Protein AF-A0A822YMX0-F1 (afdb_monomer_lite)

pLDDT: mean 74.07, std 17.9, range [34.47, 96.38]

Secondary structure (DSSP, 8-state):
----------SHHHHHHHHHHSHHHHHTT--HHHHHHHT-EEEEEEGGGGBPPHHHHHHHHHHTTT-HHHH----TTT--SS-S--TTSTTSB-HHHHHHHHHHHHH--STT-EEEPP-EETTHHHHT-EEPPTTTSPEEESSEEEEEEE-TTTTPPPP---

InterPro domains:
  IPR027417 P-loop containing nucleoside triphosphate hydrolase [G3DSA:3.40.50.300] (78-162)

Sequence (162 aa):
MSHATPTVVSSVQELYEFACSGPLVEKLGLTPKIIAVVKMKSATISIDDFYLTVEDQAELQEENSGNALLEGLVLSIFVNFCLHYLRGNAGSHDLHLSVETLMDLCRLTKEGMKMKLSRYNKSAFGGRGDRSDPSTWPEVEGPLAPILFEGWCLVLNPLKWK

Structure (mmCIF, N/CA/C/O backbone):
data_AF-A0A822YMX0-F1
#
_entry.id   AF-A0A822YMX0-F1
#
loop_
_atom_site.group_PDB
_atom_site.id
_atom_site.type_symbol
_atom_site.label_atom_id
_atom_site.label_alt_id
_atom_site.label_comp_id
_atom_site.label_asym_id
_atom_site.label_entity_id
_atom_site.label_seq_id
_atom_site.pdbx_PDB_ins_code
_atom_site.Cartn_x
_atom_site.Cartn_y
_atom_site.Cartn_z
_atom_site.occupancy
_atom_site.B_iso_or_equiv
_atom_site.auth_seq_id
_atom_site.auth_comp_id
_atom_site.auth_asym_id
_atom_site.auth_atom_id
_atom_site.pdbx_PDB_model_num
ATOM 1 N N . MET A 1 1 ? -15.501 -33.956 8.441 1.00 34.47 1 MET A N 1
ATOM 2 C CA . MET A 1 1 ? -14.710 -32.728 8.218 1.00 34.47 1 MET A CA 1
ATOM 3 C C . MET A 1 1 ? -15.257 -32.080 6.958 1.00 34.47 1 MET A C 1
ATOM 5 O O . MET A 1 1 ? -15.117 -32.666 5.894 1.00 34.47 1 MET A O 1
ATOM 9 N N . SER A 1 2 ? -16.013 -30.985 7.078 1.00 40.75 2 SER A N 1
ATOM 10 C CA . SER A 1 2 ? -16.589 -30.293 5.921 1.00 40.75 2 SER A CA 1
ATOM 11 C C . SER A 1 2 ? -15.497 -29.469 5.244 1.00 40.75 2 SER A C 1
ATOM 13 O O . SER A 1 2 ? -14.936 -28.548 5.835 1.00 40.75 2 SER A O 1
ATOM 15 N N . HIS A 1 3 ? -15.163 -29.821 4.007 1.00 42.69 3 HIS A N 1
ATOM 16 C CA . HIS A 1 3 ? -14.326 -28.972 3.173 1.00 42.69 3 HIS A CA 1
ATOM 17 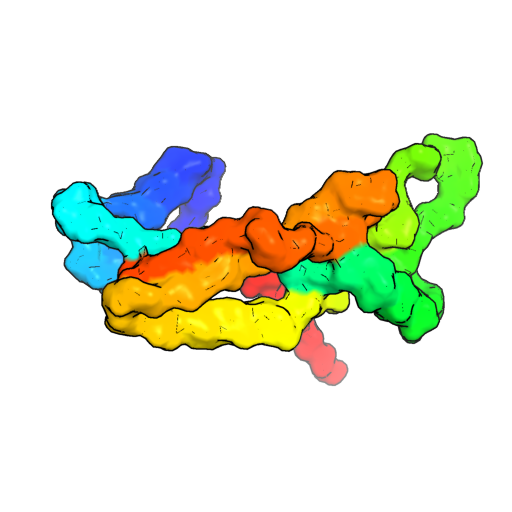C C . HIS A 1 3 ? -15.137 -27.726 2.812 1.00 42.69 3 HIS A C 1
ATOM 19 O O . HIS A 1 3 ? -16.118 -27.812 2.078 1.00 42.69 3 HIS A O 1
ATOM 25 N N . ALA A 1 4 ? -14.762 -26.579 3.381 1.00 41.81 4 ALA A N 1
ATOM 26 C CA . ALA A 1 4 ? -15.329 -25.298 2.992 1.00 41.81 4 ALA A CA 1
ATOM 27 C C . ALA A 1 4 ? -14.917 -25.014 1.543 1.00 41.81 4 ALA A C 1
ATOM 29 O O . ALA A 1 4 ? -13.731 -24.880 1.242 1.00 41.81 4 ALA A O 1
ATOM 30 N N . THR A 1 5 ? -15.893 -24.965 0.644 1.00 46.62 5 THR A N 1
ATOM 31 C CA . THR A 1 5 ? -15.693 -24.524 -0.736 1.00 46.62 5 THR A CA 1
ATOM 32 C C . THR A 1 5 ? -15.252 -23.058 -0.738 1.00 46.62 5 THR A C 1
ATOM 34 O O . THR A 1 5 ? -15.896 -22.252 -0.060 1.00 46.62 5 THR A O 1
ATOM 37 N N . PRO A 1 6 ? -14.179 -22.689 -1.461 1.00 52.78 6 PRO A N 1
ATOM 38 C CA . PRO A 1 6 ? -13.738 -21.302 -1.533 1.00 52.78 6 PRO A CA 1
ATOM 39 C C . PRO A 1 6 ? -14.827 -20.446 -2.188 1.00 52.78 6 PRO A C 1
ATOM 41 O O . PRO A 1 6 ? -15.255 -20.718 -3.309 1.00 52.78 6 PRO A O 1
ATOM 44 N N . THR A 1 7 ? -15.307 -19.436 -1.463 1.00 54.03 7 THR A N 1
ATOM 45 C CA . THR A 1 7 ? -16.292 -18.478 -1.971 1.00 54.03 7 THR A CA 1
ATOM 46 C C . THR A 1 7 ? -15.599 -17.557 -2.967 1.00 54.03 7 THR A C 1
ATOM 48 O O . THR A 1 7 ? -14.679 -16.827 -2.603 1.00 54.03 7 THR A O 1
ATOM 51 N N . VAL A 1 8 ? -16.014 -17.617 -4.229 1.00 55.25 8 VAL A N 1
ATOM 52 C CA . VAL A 1 8 ? -15.506 -16.737 -5.284 1.00 55.25 8 VAL A CA 1
ATOM 53 C C . VAL A 1 8 ? -16.289 -15.431 -5.232 1.00 55.25 8 VAL A C 1
ATOM 55 O O . VAL A 1 8 ? -17.515 -15.451 -5.260 1.00 55.25 8 VAL A O 1
ATOM 58 N N . VAL A 1 9 ? -15.571 -14.314 -5.146 1.00 59.12 9 VAL A N 1
ATOM 59 C CA . VAL A 1 9 ? -16.129 -12.962 -5.211 1.00 59.12 9 VAL A CA 1
ATOM 60 C C . VAL A 1 9 ? -15.933 -12.450 -6.636 1.00 59.12 9 VAL A C 1
ATOM 62 O O . VAL A 1 9 ? -14.802 -12.304 -7.092 1.00 59.12 9 VAL A O 1
ATOM 65 N N . SER A 1 10 ? -17.026 -12.221 -7.353 1.00 67.75 10 SER A N 1
ATOM 66 C CA . SER A 1 10 ? -17.053 -11.882 -8.780 1.00 67.75 10 SER A CA 1
ATOM 67 C C . SER A 1 10 ? -17.378 -10.412 -9.065 1.00 67.75 10 SER A C 1
ATOM 69 O O . SER A 1 10 ? -17.220 -9.956 -10.197 1.00 67.75 10 SER A O 1
ATOM 71 N N . SER A 1 11 ? -17.788 -9.641 -8.052 1.00 68.06 11 SER A N 1
ATOM 72 C CA . SER A 1 11 ? -18.087 -8.213 -8.197 1.00 68.06 11 SER A CA 1
ATOM 73 C C . SER A 1 11 ? -17.672 -7.378 -6.982 1.00 68.06 11 SER A C 1
ATOM 75 O O . SER A 1 11 ? -17.477 -7.892 -5.883 1.00 68.06 11 SER A O 1
ATOM 77 N N . VAL A 1 12 ? -17.578 -6.056 -7.168 1.00 54.84 12 VAL A N 1
ATOM 78 C CA . VAL A 1 12 ? -17.313 -5.094 -6.079 1.00 54.84 12 VAL A CA 1
ATOM 79 C C . VAL A 1 12 ? -18.414 -5.145 -5.012 1.00 54.84 12 VAL A C 1
ATOM 81 O O . VAL A 1 12 ? -18.122 -5.034 -3.824 1.00 54.84 12 VAL A O 1
ATOM 84 N N . GLN A 1 13 ? -19.664 -5.365 -5.427 1.00 53.28 13 GLN A N 1
ATOM 85 C CA . GLN A 1 13 ? -20.796 -5.535 -4.517 1.00 53.28 13 GLN A CA 1
ATOM 86 C C . GLN A 1 13 ? -20.659 -6.827 -3.699 1.00 53.28 13 GLN A C 1
ATOM 88 O O . GLN A 1 13 ? -20.848 -6.800 -2.490 1.00 53.28 13 GLN A O 1
ATOM 93 N N . GLU A 1 14 ? -20.241 -7.931 -4.321 1.00 60.12 14 GLU A N 1
ATOM 94 C CA . GLU A 1 14 ? -19.970 -9.187 -3.610 1.00 60.12 14 GLU A CA 1
ATOM 95 C C . GLU A 1 14 ? -18.750 -9.079 -2.686 1.00 60.12 14 GLU A C 1
ATOM 97 O O . GLU A 1 14 ? -18.714 -9.725 -1.644 1.00 60.12 14 GLU A O 1
ATOM 102 N N . LEU A 1 15 ? -17.756 -8.252 -3.030 1.00 59.00 15 LEU A N 1
ATOM 103 C CA . LEU A 1 15 ? -16.598 -7.999 -2.171 1.00 59.00 15 LEU A CA 1
ATOM 104 C C . LEU A 1 15 ? -17.007 -7.210 -0.931 1.00 59.00 15 LEU A C 1
ATOM 106 O O . LEU A 1 15 ? -16.607 -7.559 0.180 1.00 59.00 15 LEU A O 1
ATOM 110 N N . TYR A 1 16 ? -17.837 -6.181 -1.122 1.00 58.66 16 TYR A N 1
ATOM 111 C CA . TYR A 1 16 ? -18.458 -5.447 -0.027 1.00 58.66 16 TYR A CA 1
ATOM 112 C C . TYR A 1 16 ? -19.301 -6.385 0.840 1.00 58.66 16 TYR A C 1
ATOM 114 O O . TYR A 1 16 ? -19.131 -6.419 2.056 1.00 58.66 16 TYR A O 1
ATOM 122 N N . GLU A 1 17 ? -20.152 -7.208 0.229 1.00 60.69 17 GLU A N 1
ATOM 123 C CA . GLU A 1 17 ? -20.990 -8.148 0.964 1.00 60.69 17 GLU A CA 1
ATOM 124 C C . GLU A 1 17 ? -20.163 -9.188 1.714 1.00 60.69 17 GLU A C 1
ATOM 126 O O . GLU A 1 17 ? -20.463 -9.454 2.872 1.00 60.69 17 GLU A O 1
ATOM 131 N N . PHE A 1 18 ? -19.090 -9.717 1.125 1.00 64.44 18 PHE A N 1
ATOM 132 C CA . PHE A 1 18 ? -18.181 -10.660 1.772 1.00 64.44 18 PHE A CA 1
ATOM 133 C C . PHE A 1 18 ? -17.448 -10.036 2.968 1.00 64.44 18 PHE A C 1
ATOM 135 O O . PHE A 1 18 ? -17.408 -10.634 4.047 1.00 64.44 18 PHE A O 1
ATOM 142 N N . ALA A 1 19 ? -16.895 -8.832 2.793 1.00 58.66 19 ALA A N 1
ATOM 143 C CA . ALA A 1 19 ? -16.099 -8.144 3.806 1.00 58.66 19 ALA A CA 1
ATOM 144 C C . ALA A 1 19 ? -16.945 -7.527 4.932 1.00 58.66 19 ALA A C 1
ATOM 146 O O . ALA A 1 19 ? -16.488 -7.466 6.072 1.00 58.66 19 ALA A O 1
ATOM 147 N N . CYS A 1 20 ? -18.163 -7.068 4.631 1.00 55.44 20 CYS A N 1
ATOM 148 C CA . CYS A 1 20 ? -19.006 -6.319 5.568 1.00 55.44 20 CYS A CA 1
ATOM 149 C C . CYS A 1 20 ? -20.214 -7.105 6.096 1.00 55.44 20 CYS A C 1
ATOM 151 O O . CYS A 1 20 ? -20.783 -6.723 7.121 1.00 55.44 20 CYS A O 1
ATOM 153 N N . SER A 1 21 ? -20.602 -8.204 5.448 1.00 55.66 21 SER A N 1
ATOM 154 C CA . SER A 1 21 ? -21.824 -8.951 5.792 1.00 55.66 21 SER A CA 1
ATOM 155 C C . SER A 1 21 ? -21.775 -10.458 5.499 1.00 55.66 21 SER A C 1
ATOM 157 O O . SER A 1 21 ? -22.796 -11.128 5.622 1.00 55.66 21 SER A O 1
ATOM 159 N N . GLY A 1 22 ? -20.618 -10.998 5.113 1.00 63.53 22 GLY A N 1
ATOM 160 C CA . GLY A 1 22 ? -20.485 -12.355 4.592 1.00 63.53 22 GLY A CA 1
ATOM 161 C C . GLY A 1 22 ? -19.855 -13.343 5.579 1.00 63.53 22 GLY A C 1
ATOM 162 O O . GLY A 1 22 ? -19.675 -13.029 6.758 1.00 63.53 22 GLY A O 1
ATOM 163 N N . PRO A 1 23 ? -19.446 -14.536 5.102 1.00 60.88 23 PRO A N 1
ATOM 164 C CA . PRO A 1 23 ? -18.919 -15.620 5.941 1.00 60.88 23 PRO A CA 1
ATOM 165 C C . PRO A 1 23 ? -17.713 -15.228 6.807 1.00 60.88 23 PRO A C 1
ATOM 167 O O . PRO A 1 23 ? -17.457 -15.846 7.841 1.00 60.88 23 PRO A O 1
ATOM 170 N N . LEU A 1 24 ? -16.948 -14.215 6.384 1.00 57.38 24 LEU A N 1
ATOM 171 C CA . LEU A 1 24 ? -15.824 -13.667 7.141 1.00 57.38 24 LEU A CA 1
ATOM 172 C C . LEU A 1 24 ? -16.298 -12.950 8.414 1.00 57.38 24 LEU A C 1
ATOM 174 O O . LEU A 1 24 ? -15.750 -13.178 9.488 1.00 57.38 24 LEU A O 1
ATOM 178 N N . VAL A 1 25 ? -17.346 -12.135 8.300 1.00 58.81 25 VAL A N 1
ATOM 179 C CA . VAL A 1 25 ? -17.953 -11.384 9.407 1.00 58.81 25 VAL A CA 1
ATOM 180 C C . VAL A 1 25 ? -18.591 -12.343 10.417 1.00 58.81 25 VAL A C 1
ATOM 182 O O . VAL A 1 25 ? -18.340 -12.209 11.614 1.00 58.81 25 VAL A O 1
ATOM 185 N N . GLU A 1 26 ? -19.278 -13.392 9.947 1.00 61.91 26 GLU A N 1
ATOM 186 C CA . GLU A 1 26 ? -19.797 -14.469 10.808 1.00 61.91 26 GLU A CA 1
ATOM 187 C C . GLU A 1 26 ? -18.690 -15.253 11.528 1.00 61.91 26 GLU A C 1
ATOM 189 O O . GLU A 1 26 ? -18.791 -15.483 12.733 1.00 61.91 26 GLU A O 1
ATOM 194 N N . LYS A 1 27 ? -17.605 -15.635 10.833 1.00 58.03 27 LYS A N 1
ATOM 195 C CA . LYS A 1 27 ? -16.467 -16.342 11.456 1.00 58.03 27 LYS A CA 1
ATOM 196 C C . LYS A 1 27 ? -15.746 -15.509 12.511 1.00 58.03 27 LYS A C 1
ATOM 198 O O . LYS A 1 27 ? -15.198 -16.077 13.452 1.00 58.03 27 LYS A O 1
ATOM 203 N N . LEU A 1 28 ? -15.739 -14.188 12.354 1.00 58.66 28 LEU A N 1
ATOM 204 C CA . LEU A 1 28 ? -15.181 -13.248 13.325 1.00 58.66 28 LEU A CA 1
ATOM 205 C C . LEU A 1 28 ? -16.171 -12.905 14.455 1.00 58.66 28 LEU A C 1
ATOM 207 O O . LEU A 1 28 ? -15.815 -12.159 15.364 1.00 58.66 28 LEU A O 1
ATOM 211 N N . GLY A 1 29 ? -17.401 -13.438 14.424 1.00 60.84 29 GLY A N 1
ATOM 212 C CA . GLY A 1 29 ? -18.448 -13.149 15.411 1.00 60.84 29 GLY A CA 1
ATOM 213 C C . GLY A 1 29 ? -18.980 -11.713 15.344 1.00 60.84 29 GLY A C 1
ATOM 214 O O . GLY A 1 29 ? -19.580 -11.222 16.301 1.00 60.84 29 GLY A O 1
ATOM 215 N N . LEU A 1 30 ? -18.744 -11.019 14.232 1.00 60.09 30 LEU A N 1
ATOM 216 C CA . LEU A 1 30 ? -19.158 -9.641 14.014 1.00 60.09 30 LEU A CA 1
ATOM 217 C C . LEU A 1 30 ? -20.527 -9.634 13.319 1.00 60.09 30 LEU A C 1
ATOM 219 O O . LEU A 1 30 ? -20.852 -10.528 12.547 1.00 60.09 30 LEU A O 1
ATOM 223 N N . THR A 1 31 ? -21.359 -8.629 13.589 1.00 62.78 31 THR A N 1
ATOM 224 C CA . THR A 1 31 ? -22.599 -8.402 12.823 1.00 62.78 31 THR A CA 1
ATOM 225 C C . THR A 1 31 ? -22.519 -7.045 12.128 1.00 62.78 31 THR A C 1
ATOM 227 O O . THR A 1 31 ? -21.883 -6.137 12.672 1.00 62.78 31 THR A O 1
ATOM 230 N N . PRO A 1 32 ? -23.199 -6.832 10.986 1.00 58.94 32 PRO A N 1
ATOM 231 C CA . PRO A 1 32 ? -23.233 -5.524 10.321 1.00 58.94 32 PRO A CA 1
ATOM 232 C C . PRO A 1 32 ? -23.698 -4.392 11.250 1.00 58.94 32 PRO A C 1
ATOM 234 O O . PRO A 1 32 ? -23.193 -3.274 11.188 1.00 58.94 32 PRO A O 1
ATOM 237 N N . LYS A 1 33 ? -24.611 -4.701 12.184 1.00 57.34 33 LYS A N 1
ATOM 238 C CA . LYS A 1 33 ? -25.047 -3.782 13.246 1.00 57.34 33 LYS A CA 1
ATOM 239 C C . LYS A 1 33 ? -23.908 -3.412 14.197 1.00 57.34 33 LYS A C 1
ATOM 241 O O . LYS A 1 33 ? -23.772 -2.243 14.529 1.00 57.34 33 LYS A O 1
ATOM 246 N N . ILE A 1 34 ? -23.088 -4.375 14.618 1.00 59.03 34 ILE A N 1
ATOM 247 C CA . ILE A 1 34 ? -21.914 -4.122 15.466 1.00 59.03 34 ILE A CA 1
ATOM 248 C C . ILE A 1 34 ? -20.878 -3.296 14.698 1.00 59.03 34 ILE A C 1
ATOM 250 O O . ILE A 1 34 ? -20.386 -2.316 15.236 1.00 59.03 34 ILE A O 1
ATOM 254 N N . ILE A 1 35 ? -20.607 -3.606 13.430 1.00 58.69 35 ILE A N 1
ATOM 255 C CA . ILE A 1 35 ? -19.659 -2.837 12.606 1.00 58.69 35 ILE A CA 1
ATOM 256 C C . ILE A 1 35 ? -20.121 -1.375 12.459 1.00 58.69 35 ILE A C 1
ATOM 258 O O . ILE A 1 35 ? -19.331 -0.451 12.660 1.00 58.69 35 ILE A O 1
ATOM 262 N N . ALA A 1 36 ? -21.414 -1.158 12.187 1.00 56.53 36 ALA A N 1
ATOM 263 C CA . ALA A 1 36 ? -22.000 0.174 12.038 1.00 56.53 36 ALA A CA 1
ATOM 264 C C . ALA A 1 36 ? -22.072 0.967 13.358 1.00 56.53 36 ALA A C 1
ATOM 266 O O . ALA A 1 36 ? -21.923 2.187 13.349 1.00 56.53 36 ALA A O 1
ATOM 267 N N . VAL A 1 37 ? -22.288 0.291 14.493 1.00 54.31 37 VAL A N 1
ATOM 268 C CA . VAL A 1 37 ? -22.407 0.925 15.819 1.00 54.31 37 VAL A CA 1
ATOM 269 C C . VAL A 1 37 ? -21.041 1.163 16.472 1.00 54.31 37 VAL A C 1
ATOM 271 O O . VAL A 1 37 ? -20.863 2.172 17.148 1.00 54.31 37 VAL A O 1
ATOM 274 N N . VAL A 1 38 ? -20.063 0.275 16.260 1.00 58.38 38 VAL A N 1
ATOM 275 C CA . VAL A 1 38 ? -18.745 0.315 16.925 1.00 58.38 38 VAL A CA 1
ATOM 276 C C . VAL A 1 38 ? -17.748 1.228 16.202 1.00 58.38 38 VAL A C 1
ATOM 278 O O . VAL A 1 38 ? -16.706 1.538 16.766 1.00 58.38 38 VAL A O 1
ATOM 281 N N . LYS A 1 39 ? -18.065 1.735 14.998 1.00 62.56 39 LYS A N 1
ATOM 282 C CA . LYS A 1 39 ? -17.192 2.657 14.242 1.00 62.56 39 LYS A CA 1
ATOM 283 C C . LYS A 1 39 ? -15.748 2.125 14.197 1.00 62.56 39 LYS A C 1
ATOM 285 O O . LYS A 1 39 ? -14.799 2.762 14.648 1.00 62.56 39 LYS A O 1
ATOM 290 N N . MET A 1 40 ? -15.609 0.895 13.710 1.00 67.25 40 MET A N 1
ATOM 291 C CA . MET A 1 40 ? -14.332 0.187 13.713 1.00 67.25 40 MET A CA 1
ATOM 292 C C . MET A 1 40 ? -13.299 0.898 12.831 1.00 67.25 40 MET A C 1
ATOM 294 O O . MET A 1 40 ? -13.584 1.229 11.681 1.00 67.25 40 MET A O 1
ATOM 298 N N . LYS A 1 41 ? -12.088 1.100 13.361 1.00 82.56 41 LYS A N 1
ATOM 299 C CA . LYS A 1 41 ? -10.943 1.574 12.578 1.00 82.56 41 LYS A CA 1
ATOM 300 C C . LYS A 1 41 ? -10.397 0.405 11.750 1.00 82.56 41 LYS A C 1
ATOM 302 O O . LYS A 1 41 ? -10.283 -0.718 12.247 1.00 82.56 41 LYS A O 1
ATOM 307 N N . SER A 1 42 ? -10.074 0.667 10.490 1.00 84.12 42 SER A N 1
ATOM 308 C CA . SER A 1 42 ? -9.553 -0.323 9.545 1.00 84.12 42 SER A CA 1
ATOM 309 C C . SER A 1 42 ? -8.339 0.221 8.807 1.00 84.12 42 SER A C 1
ATOM 311 O O . SER A 1 42 ? -8.240 1.428 8.588 1.00 84.12 42 SER A O 1
ATOM 313 N N . ALA A 1 43 ? -7.456 -0.671 8.369 1.00 87.00 43 ALA A N 1
ATOM 314 C CA . ALA A 1 43 ? -6.350 -0.337 7.477 1.00 87.00 43 ALA A CA 1
ATOM 315 C C . ALA A 1 43 ? -6.478 -1.116 6.166 1.00 87.00 43 ALA A C 1
ATOM 317 O O . ALA A 1 43 ? -6.811 -2.300 6.183 1.00 87.00 43 ALA A O 1
ATOM 318 N N . THR A 1 44 ? -6.174 -0.453 5.050 1.00 88.50 44 THR A N 1
ATOM 319 C CA . THR A 1 44 ? -6.075 -1.085 3.729 1.00 88.50 44 THR A CA 1
ATOM 320 C C . THR A 1 44 ? -4.671 -0.886 3.182 1.00 88.50 44 THR A C 1
ATOM 322 O O . THR A 1 44 ? -4.168 0.246 3.116 1.00 88.50 44 THR A O 1
ATOM 325 N N . ILE A 1 45 ? -4.057 -1.993 2.782 1.00 89.12 45 ILE A N 1
ATOM 326 C CA . ILE A 1 45 ? -2.720 -2.059 2.206 1.00 89.12 45 ILE A CA 1
ATOM 327 C C . ILE A 1 45 ? -2.783 -2.861 0.910 1.00 89.12 45 ILE A C 1
ATOM 329 O O . ILE A 1 45 ? -3.371 -3.942 0.876 1.00 89.12 45 ILE A O 1
ATOM 333 N N . SER A 1 46 ? -2.148 -2.331 -0.131 1.00 91.06 46 SER A N 1
ATOM 334 C CA . SER A 1 46 ? -1.906 -3.040 -1.382 1.00 91.06 46 SER A CA 1
ATOM 335 C C . SER A 1 46 ? -0.491 -3.604 -1.397 1.00 91.06 46 SER A C 1
ATOM 337 O O . SER A 1 46 ? 0.432 -2.955 -0.908 1.00 91.06 46 SER A O 1
ATOM 339 N N . ILE A 1 47 ? -0.274 -4.766 -2.012 1.00 86.12 47 ILE A N 1
ATOM 340 C CA . ILE A 1 47 ? 1.088 -5.234 -2.301 1.00 86.12 47 ILE A CA 1
ATOM 341 C C . ILE A 1 47 ? 1.852 -4.234 -3.179 1.00 86.12 47 ILE A C 1
ATOM 343 O O . ILE A 1 47 ? 3.050 -4.049 -2.990 1.00 86.12 47 ILE A O 1
ATOM 347 N N . ASP A 1 48 ? 1.144 -3.520 -4.060 1.00 92.25 48 ASP A N 1
ATOM 348 C CA . ASP A 1 48 ? 1.722 -2.498 -4.931 1.00 92.25 48 ASP A CA 1
ATOM 349 C C . ASP A 1 48 ? 2.291 -1.303 -4.144 1.00 92.25 48 ASP A C 1
ATOM 351 O O . ASP A 1 48 ? 3.122 -0.567 -4.672 1.00 92.25 48 ASP A O 1
ATOM 355 N N . ASP A 1 49 ? 1.870 -1.087 -2.890 1.00 94.12 49 ASP A N 1
ATOM 356 C CA . ASP A 1 49 ? 2.457 -0.047 -2.034 1.00 94.12 49 ASP A CA 1
ATOM 357 C C . ASP A 1 49 ? 3.900 -0.374 -1.630 1.00 94.12 49 ASP A C 1
ATOM 359 O O . ASP A 1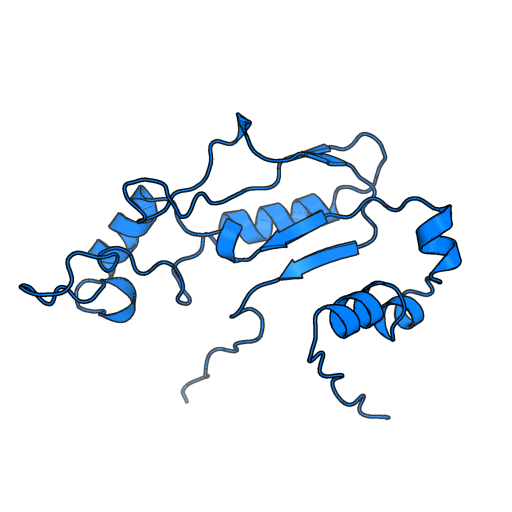 49 ? 4.657 0.518 -1.247 1.00 94.12 49 ASP A O 1
ATOM 363 N N . PHE A 1 50 ? 4.286 -1.645 -1.748 1.00 93.69 50 PHE A N 1
ATOM 364 C CA . PHE A 1 50 ? 5.605 -2.157 -1.405 1.00 93.69 50 PHE A CA 1
ATOM 365 C C . PHE A 1 50 ? 6.468 -2.439 -2.630 1.00 93.69 50 PHE A C 1
ATOM 367 O O . PHE A 1 50 ? 7.395 -3.236 -2.533 1.00 93.69 50 PHE A O 1
ATOM 374 N N . TYR A 1 51 ? 6.212 -1.820 -3.786 1.00 94.00 51 TYR A N 1
ATOM 375 C CA . TYR A 1 51 ? 7.219 -1.840 -4.848 1.00 94.00 51 TYR A CA 1
ATOM 376 C C . TYR A 1 51 ? 8.554 -1.266 -4.341 1.00 94.00 51 TYR A C 1
ATOM 378 O O . TYR A 1 51 ? 8.604 -0.415 -3.438 1.00 94.00 51 TYR A O 1
ATOM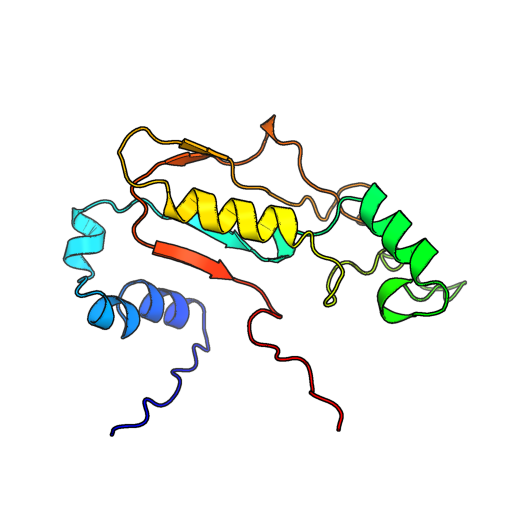 386 N N . LEU A 1 52 ? 9.640 -1.769 -4.923 1.00 92.81 52 LEU A N 1
ATOM 387 C CA . LEU A 1 52 ? 10.979 -1.226 -4.721 1.00 92.81 52 LEU A CA 1
ATOM 388 C C . LEU A 1 52 ? 11.031 0.248 -5.143 1.00 92.81 52 LEU A C 1
ATOM 390 O O . LEU A 1 52 ? 10.258 0.696 -6.004 1.00 92.81 52 LEU A O 1
ATOM 394 N N . THR A 1 53 ? 11.928 1.006 -4.513 1.00 94.06 53 THR A N 1
ATOM 395 C CA . THR A 1 53 ? 12.222 2.377 -4.941 1.00 94.06 53 THR A CA 1
ATOM 396 C C . THR A 1 53 ? 12.774 2.370 -6.360 1.00 94.06 53 THR A C 1
ATOM 398 O O . THR A 1 53 ? 13.179 1.334 -6.895 1.00 94.06 53 THR A O 1
ATOM 401 N N . VAL A 1 54 ? 12.778 3.531 -7.003 1.00 91.56 54 VAL A N 1
ATOM 402 C CA . VAL A 1 54 ? 13.344 3.648 -8.346 1.00 91.56 54 VAL A CA 1
ATOM 403 C C . VAL A 1 54 ? 14.837 3.287 -8.378 1.00 91.56 54 VAL A C 1
ATOM 405 O O . VAL A 1 54 ? 15.296 2.748 -9.388 1.00 91.56 54 VAL A O 1
ATOM 408 N N . GLU A 1 55 ? 15.568 3.550 -7.292 1.00 91.62 55 GLU A N 1
ATOM 409 C CA . GLU A 1 55 ? 16.967 3.161 -7.109 1.00 91.62 55 GLU A CA 1
ATOM 410 C C . GLU A 1 55 ? 17.115 1.643 -6.950 1.00 91.62 55 GLU A C 1
ATOM 412 O O . GLU A 1 55 ? 17.797 1.014 -7.757 1.00 91.62 55 GLU A O 1
ATOM 417 N N . ASP A 1 56 ? 16.406 1.032 -5.997 1.00 90.56 56 ASP A N 1
ATOM 418 C CA . ASP A 1 56 ? 16.505 -0.409 -5.720 1.00 90.56 56 ASP A CA 1
ATOM 419 C C . ASP A 1 56 ? 16.033 -1.243 -6.926 1.00 90.56 56 ASP A C 1
ATOM 421 O O . ASP A 1 56 ? 16.536 -2.330 -7.207 1.00 90.56 56 ASP A O 1
ATOM 425 N N . GLN A 1 57 ? 15.062 -0.727 -7.686 1.00 86.56 57 GLN A N 1
ATOM 426 C CA . GLN A 1 57 ? 14.597 -1.353 -8.921 1.00 86.56 57 GLN A CA 1
ATOM 427 C C . GLN A 1 57 ? 15.671 -1.319 -10.023 1.00 86.56 57 GLN A C 1
ATOM 429 O O . GLN A 1 57 ? 15.708 -2.231 -10.852 1.00 86.56 57 GLN A O 1
ATOM 434 N N . ALA A 1 58 ? 16.521 -0.286 -10.055 1.00 86.44 58 ALA A N 1
ATOM 435 C CA . ALA A 1 58 ? 17.651 -0.214 -10.978 1.00 86.44 58 ALA A CA 1
ATOM 436 C C . ALA A 1 58 ? 18.761 -1.195 -10.570 1.00 86.44 58 ALA A C 1
ATOM 438 O O . ALA A 1 58 ? 19.273 -1.912 -11.426 1.00 86.44 58 ALA A O 1
ATOM 439 N N . GLU A 1 59 ? 19.063 -1.305 -9.273 1.00 87.50 59 GLU A N 1
ATOM 440 C CA . GLU A 1 59 ? 20.017 -2.297 -8.755 1.00 87.50 59 GLU A CA 1
ATOM 441 C C . GLU A 1 59 ? 19.560 -3.729 -9.068 1.00 87.50 59 GLU A C 1
ATOM 443 O O . GLU A 1 59 ? 20.317 -4.518 -9.637 1.00 87.50 59 GLU A O 1
ATOM 448 N N . LEU A 1 60 ? 18.282 -4.044 -8.815 1.00 82.19 60 LEU A N 1
ATOM 449 C CA . LEU A 1 60 ? 17.703 -5.354 -9.127 1.00 82.19 60 LEU A CA 1
ATOM 450 C C . LEU A 1 60 ? 17.859 -5.718 -10.613 1.00 82.19 60 LEU A C 1
ATOM 452 O O . LEU A 1 60 ? 18.065 -6.887 -10.951 1.00 82.19 60 LEU A O 1
ATOM 456 N N . GLN A 1 61 ? 17.745 -4.734 -11.506 1.00 78.31 61 GLN A N 1
ATOM 457 C CA . GLN A 1 61 ? 17.927 -4.930 -12.941 1.00 78.31 61 GLN A CA 1
ATOM 458 C C . GLN A 1 61 ? 19.386 -5.233 -13.290 1.00 78.31 61 GLN A C 1
ATOM 460 O O . GLN A 1 61 ? 19.642 -6.175 -14.040 1.00 78.31 61 GLN A O 1
ATOM 465 N N . GLU A 1 62 ? 20.331 -4.461 -12.753 1.00 81.75 62 GLU A N 1
ATOM 466 C CA . GLU A 1 62 ? 21.762 -4.669 -12.998 1.00 81.75 62 GLU A CA 1
ATOM 467 C C . GLU A 1 62 ? 22.214 -6.064 -12.538 1.00 81.75 62 GLU A C 1
ATOM 469 O O . GLU A 1 62 ? 22.904 -6.774 -13.277 1.00 81.75 62 GLU A O 1
ATOM 474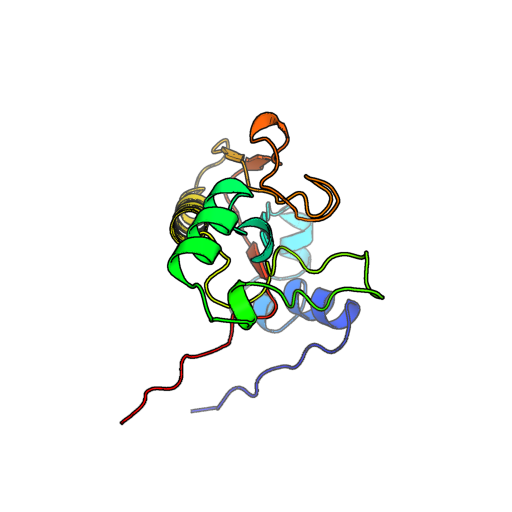 N N . GLU A 1 63 ? 21.749 -6.504 -11.366 1.00 80.88 63 GLU A N 1
ATOM 475 C CA . GLU A 1 63 ? 22.054 -7.829 -10.813 1.00 80.88 63 GLU A CA 1
ATOM 476 C C . GLU A 1 63 ? 21.468 -8.988 -11.631 1.00 80.88 63 GLU A C 1
ATOM 478 O O . GLU A 1 63 ? 21.988 -10.104 -11.594 1.00 80.88 63 GLU A O 1
ATOM 483 N N . ASN A 1 64 ? 20.396 -8.738 -12.385 1.00 75.38 64 ASN A N 1
ATOM 484 C CA . ASN A 1 64 ? 19.670 -9.752 -13.148 1.00 75.38 64 ASN A CA 1
ATOM 485 C C . ASN A 1 64 ? 19.763 -9.518 -14.659 1.00 75.38 64 ASN A C 1
ATOM 487 O O . ASN A 1 64 ? 18.821 -9.830 -15.397 1.00 75.38 64 ASN A O 1
ATOM 491 N N . SER A 1 65 ? 20.909 -9.002 -15.119 1.00 74.56 65 SER A N 1
ATOM 492 C CA . SER A 1 65 ? 21.145 -8.784 -16.544 1.00 74.56 65 SER A CA 1
ATOM 493 C C . SER A 1 65 ? 20.977 -10.086 -17.357 1.00 74.56 65 SER A C 1
ATOM 495 O O . SER A 1 65 ? 21.583 -11.118 -17.066 1.00 74.56 65 SER A O 1
ATOM 497 N N . GLY A 1 66 ? 20.097 -10.071 -18.359 1.00 70.56 66 GLY A N 1
ATOM 498 C CA . GLY A 1 66 ? 19.616 -11.219 -19.135 1.00 70.56 66 GLY A CA 1
ATOM 499 C C . GLY A 1 66 ? 18.229 -11.765 -18.747 1.00 70.56 66 GLY A C 1
ATOM 500 O O . GLY A 1 66 ? 17.701 -12.623 -19.464 1.00 70.56 66 GLY A O 1
ATOM 501 N N . ASN A 1 67 ? 17.611 -11.313 -17.648 1.00 70.25 67 ASN A N 1
ATOM 502 C CA . ASN A 1 67 ? 16.251 -11.705 -17.271 1.00 70.25 67 ASN A CA 1
ATOM 503 C C . ASN A 1 67 ? 15.204 -10.699 -17.773 1.00 70.25 67 ASN A C 1
ATOM 505 O O . ASN A 1 67 ? 14.819 -9.770 -17.065 1.00 70.25 67 ASN A O 1
ATOM 509 N N . ALA A 1 68 ? 14.631 -10.963 -18.948 1.00 67.25 68 ALA A N 1
ATOM 510 C CA . ALA A 1 68 ? 13.626 -10.099 -19.576 1.00 67.25 68 ALA A CA 1
ATOM 511 C C . ALA A 1 68 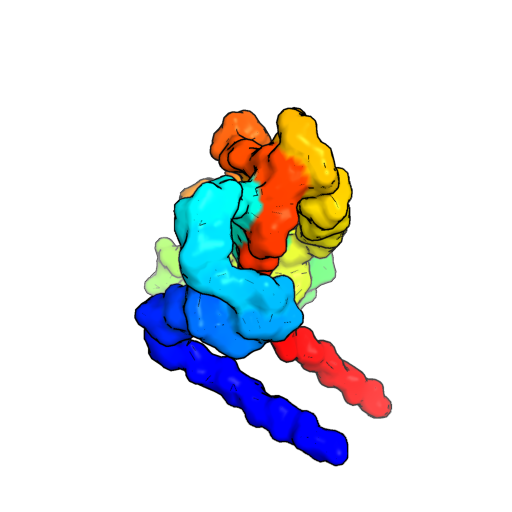? 12.384 -9.783 -18.704 1.00 67.25 68 ALA A C 1
ATOM 513 O O . ALA A 1 68 ? 11.722 -8.772 -18.940 1.00 67.25 68 ALA A O 1
ATOM 514 N N . LEU A 1 69 ? 12.052 -10.619 -17.707 1.00 63.69 69 LEU A N 1
ATOM 515 C CA . LEU A 1 69 ? 10.926 -10.380 -16.787 1.00 63.69 69 LEU A CA 1
ATOM 516 C C . LEU A 1 69 ? 11.227 -9.316 -15.726 1.00 63.69 69 LEU A C 1
ATOM 518 O O . LEU A 1 69 ? 10.288 -8.765 -15.149 1.00 63.69 69 LEU A O 1
ATOM 522 N N . LEU A 1 70 ? 12.509 -9.060 -15.468 1.00 56.78 70 LEU A N 1
ATOM 523 C CA . LEU A 1 70 ? 12.998 -8.040 -14.541 1.00 56.78 70 LEU A CA 1
ATOM 524 C C . LEU A 1 70 ? 13.629 -6.853 -15.287 1.00 56.78 70 LEU A C 1
ATOM 526 O O . LEU A 1 70 ? 13.579 -5.733 -14.792 1.00 56.78 70 LEU A O 1
ATOM 530 N N . GLU A 1 71 ? 14.145 -7.073 -16.500 1.00 53.41 71 GLU A N 1
ATOM 531 C CA . GLU A 1 71 ? 14.849 -6.062 -17.299 1.00 53.41 71 GLU A CA 1
ATOM 532 C C . GLU A 1 71 ? 13.950 -5.135 -18.127 1.00 53.41 71 GLU A C 1
ATOM 534 O O . GLU A 1 71 ? 14.367 -4.031 -18.466 1.00 53.41 71 GLU A O 1
ATOM 539 N N . GLY A 1 72 ? 12.728 -5.546 -18.475 1.00 51.88 72 GLY A N 1
ATOM 540 C CA . GLY A 1 72 ? 11.927 -4.804 -19.453 1.00 51.88 72 GLY A CA 1
ATOM 541 C C . GLY A 1 72 ? 12.448 -4.994 -20.882 1.00 51.88 72 GLY A C 1
ATOM 542 O O . GLY A 1 72 ? 13.646 -5.034 -21.155 1.00 51.88 72 GLY A O 1
ATOM 543 N N . LEU A 1 73 ? 11.537 -5.167 -21.839 1.00 43.59 73 LEU A N 1
ATOM 544 C CA . LEU A 1 73 ? 11.906 -5.447 -23.225 1.00 43.59 73 LEU A CA 1
ATOM 545 C C . LEU A 1 73 ? 12.326 -4.145 -23.931 1.00 43.59 73 LEU A C 1
ATOM 547 O O . LEU A 1 73 ? 11.477 -3.345 -24.327 1.00 43.59 73 LEU A O 1
ATOM 551 N N . VAL A 1 74 ? 13.628 -3.946 -24.147 1.00 41.38 74 VAL A N 1
ATOM 552 C CA . VAL A 1 74 ? 14.152 -2.883 -25.024 1.00 41.38 74 VAL A CA 1
ATOM 553 C C . VAL A 1 74 ? 13.979 -3.316 -26.485 1.00 41.38 74 VAL A C 1
ATOM 555 O O . VAL A 1 74 ? 14.938 -3.678 -27.165 1.00 41.38 74 VAL A O 1
ATOM 558 N N . LEU A 1 75 ? 12.743 -3.307 -26.999 1.00 38.22 75 LEU A N 1
ATOM 559 C CA . LEU A 1 75 ? 12.525 -3.344 -28.448 1.00 38.22 75 LEU A CA 1
ATOM 560 C C . LEU A 1 75 ? 12.473 -1.908 -28.979 1.00 38.22 75 LEU A C 1
ATOM 562 O O . LEU A 1 75 ? 11.461 -1.210 -28.906 1.00 38.22 75 LEU A O 1
ATOM 566 N N . SER A 1 76 ? 13.618 -1.472 -29.494 1.00 46.06 76 SER A N 1
ATOM 567 C CA . SER A 1 76 ? 13.792 -0.198 -30.181 1.00 46.06 76 SER A CA 1
ATOM 568 C C . SER A 1 76 ? 12.824 -0.059 -31.372 1.00 46.06 76 SER A C 1
ATOM 570 O O . SER A 1 76 ? 12.620 -1.005 -32.130 1.00 46.06 76 SER A O 1
ATOM 572 N N . ILE A 1 77 ? 12.302 1.165 -31.535 1.00 39.72 77 ILE A N 1
ATOM 573 C CA . ILE A 1 77 ? 11.678 1.795 -32.721 1.00 39.72 77 ILE A CA 1
ATOM 574 C C . ILE A 1 77 ? 10.147 2.020 -32.727 1.00 39.72 77 ILE A C 1
ATOM 576 O O . ILE A 1 77 ? 9.742 2.978 -33.378 1.00 39.72 77 ILE A O 1
ATOM 580 N N . PHE A 1 78 ? 9.283 1.338 -31.955 1.00 39.09 78 PHE A N 1
ATOM 581 C CA . PHE A 1 78 ? 7.828 1.668 -32.008 1.00 39.09 78 PHE A CA 1
ATOM 582 C C . PHE A 1 78 ? 7.017 1.727 -30.703 1.00 39.09 78 PHE A C 1
ATOM 584 O O . PHE A 1 78 ? 5.838 2.072 -30.760 1.00 39.09 78 PHE A O 1
ATOM 591 N N . VAL A 1 79 ? 7.601 1.503 -29.522 1.00 37.22 79 VAL A N 1
ATOM 592 C CA . VAL A 1 79 ? 6.860 1.624 -28.248 1.00 37.22 79 VAL A CA 1
ATOM 593 C C . VAL A 1 79 ? 7.617 2.527 -27.281 1.00 37.22 79 VAL A C 1
ATOM 595 O O . VAL A 1 79 ? 8.278 2.080 -26.353 1.00 37.22 79 VAL A O 1
ATOM 598 N N . ASN A 1 80 ? 7.523 3.839 -27.497 1.00 35.50 80 ASN A N 1
ATOM 599 C CA . ASN A 1 80 ? 8.061 4.851 -26.582 1.00 35.50 80 ASN A CA 1
ATOM 600 C C . ASN A 1 80 ? 7.105 5.103 -25.392 1.00 35.50 80 ASN A C 1
ATOM 602 O O . ASN A 1 80 ? 6.836 6.239 -25.015 1.00 35.50 80 ASN A O 1
ATOM 606 N N . PHE A 1 81 ? 6.521 4.036 -24.838 1.00 39.66 81 PHE A N 1
ATOM 607 C CA . PHE A 1 81 ? 5.534 4.123 -23.764 1.00 39.66 81 PHE A CA 1
ATOM 608 C C . PHE A 1 81 ? 5.744 2.972 -22.759 1.00 39.66 81 PHE A C 1
ATOM 610 O O . PHE A 1 81 ? 5.399 1.826 -23.027 1.00 39.66 81 PHE A O 1
ATOM 617 N N . CYS A 1 82 ? 6.317 3.298 -21.594 1.00 38.78 82 CYS A N 1
ATOM 618 C CA . CYS A 1 82 ? 6.199 2.555 -20.324 1.00 38.78 82 CYS A CA 1
ATOM 619 C C . CYS A 1 82 ? 6.923 1.205 -20.079 1.00 38.78 82 CYS A C 1
ATOM 621 O O . CYS A 1 82 ? 6.539 0.524 -19.133 1.00 38.78 82 CYS A O 1
ATOM 623 N N . LEU A 1 83 ? 7.976 0.801 -20.804 1.00 41.81 83 LEU A N 1
ATOM 624 C CA . LEU A 1 83 ? 8.570 -0.551 -20.626 1.00 41.81 83 LEU A CA 1
ATOM 625 C C . LEU A 1 83 ? 10.013 -0.651 -20.087 1.00 41.81 83 LEU A C 1
ATOM 627 O O . LEU A 1 83 ? 10.623 -1.703 -20.222 1.00 41.81 83 LEU A O 1
ATOM 631 N N . HIS A 1 84 ? 10.556 0.379 -19.431 1.00 42.09 84 HIS A N 1
ATOM 632 C CA . HIS A 1 84 ? 11.922 0.307 -18.873 1.00 42.09 84 HIS A CA 1
ATOM 633 C C . HIS A 1 84 ? 12.014 -0.128 -17.392 1.00 42.09 84 HIS A C 1
ATOM 635 O O . HIS A 1 84 ? 13.119 -0.238 -16.883 1.00 42.09 84 HIS A O 1
ATOM 641 N N . TYR A 1 85 ? 10.897 -0.379 -16.690 1.00 53.72 85 TYR A N 1
ATOM 642 C CA . TYR A 1 85 ? 10.887 -0.734 -15.257 1.00 53.72 85 TYR A CA 1
ATOM 643 C C . TYR A 1 85 ? 9.741 -1.708 -14.976 1.00 53.72 85 TYR A C 1
ATOM 645 O O . TYR A 1 85 ? 8.610 -1.281 -14.746 1.00 53.72 85 TYR A O 1
ATOM 653 N N . LEU A 1 86 ? 9.983 -3.021 -15.045 1.00 62.53 86 LEU A N 1
ATOM 654 C CA . LEU A 1 86 ? 8.941 -4.025 -14.785 1.00 62.53 86 LEU A CA 1
ATOM 655 C C . LEU A 1 86 ? 8.717 -4.212 -13.275 1.00 62.53 86 LEU A C 1
ATOM 657 O O . LEU A 1 86 ? 8.944 -5.281 -12.712 1.00 62.53 86 LEU A O 1
ATOM 661 N N . ARG A 1 87 ? 8.197 -3.168 -12.621 1.00 74.50 87 ARG A N 1
ATOM 662 C CA . ARG A 1 87 ? 7.457 -3.341 -11.368 1.00 74.50 87 ARG A CA 1
ATOM 663 C C . ARG A 1 87 ? 6.213 -4.186 -11.656 1.00 74.50 87 ARG A C 1
ATOM 665 O O . ARG A 1 87 ? 5.478 -3.916 -12.608 1.00 74.50 87 ARG A O 1
ATOM 672 N N . GLY A 1 88 ? 5.993 -5.227 -10.869 1.00 78.06 88 GLY A N 1
ATOM 673 C CA . GLY A 1 88 ? 4.821 -6.090 -10.989 1.00 78.06 88 GLY A CA 1
ATOM 674 C C . GLY A 1 88 ? 5.122 -7.505 -10.551 1.00 78.06 88 GLY A C 1
ATOM 675 O O . GLY A 1 88 ? 4.468 -8.025 -9.651 1.00 78.06 88 GLY A O 1
ATOM 676 N N . ASN A 1 89 ? 6.118 -8.117 -11.188 1.00 81.06 89 ASN A N 1
ATOM 677 C CA . ASN A 1 89 ? 6.455 -9.523 -11.002 1.00 81.06 89 ASN A CA 1
ATOM 678 C C . ASN A 1 89 ? 6.954 -9.831 -9.580 1.00 81.06 89 ASN A C 1
ATOM 680 O O . ASN A 1 89 ? 7.402 -8.961 -8.830 1.00 81.06 89 ASN A O 1
ATOM 684 N N . ALA A 1 90 ? 6.899 -11.110 -9.202 1.00 76.88 90 ALA A N 1
ATOM 685 C CA . ALA A 1 90 ? 7.524 -11.561 -7.963 1.00 76.88 90 ALA A CA 1
ATOM 686 C C . ALA A 1 90 ? 9.019 -11.192 -7.968 1.00 76.88 90 ALA A C 1
ATOM 688 O O . ALA A 1 90 ? 9.708 -11.415 -8.961 1.00 76.88 90 ALA A O 1
ATOM 689 N N . GLY A 1 91 ? 9.495 -10.612 -6.866 1.00 79.25 91 GLY A N 1
ATOM 690 C CA . GLY A 1 91 ? 10.852 -10.069 -6.746 1.00 79.25 91 GLY A CA 1
ATOM 691 C C . GLY A 1 91 ? 10.942 -8.545 -6.866 1.00 79.25 91 GLY A C 1
ATOM 692 O O . GLY A 1 91 ? 11.878 -7.975 -6.328 1.00 79.25 91 GLY A O 1
ATOM 693 N N . SER A 1 92 ? 9.956 -7.856 -7.456 1.00 84.88 92 SER A N 1
ATOM 694 C CA . SER A 1 92 ? 9.979 -6.384 -7.570 1.00 84.88 92 SER A CA 1
ATOM 695 C C . SER A 1 92 ? 9.430 -5.646 -6.339 1.00 84.88 92 SER A C 1
ATOM 697 O O . SER A 1 92 ? 9.034 -4.488 -6.447 1.00 84.88 92 SER A O 1
ATOM 699 N N . HIS A 1 93 ? 9.303 -6.318 -5.194 1.00 88.56 93 HIS A N 1
ATOM 700 C CA . HIS A 1 93 ? 8.686 -5.764 -3.989 1.00 88.56 93 HIS A CA 1
ATOM 701 C C . HIS A 1 93 ? 9.667 -5.795 -2.818 1.00 88.56 93 HIS A C 1
ATOM 703 O O . HIS A 1 93 ? 10.389 -6.773 -2.628 1.00 8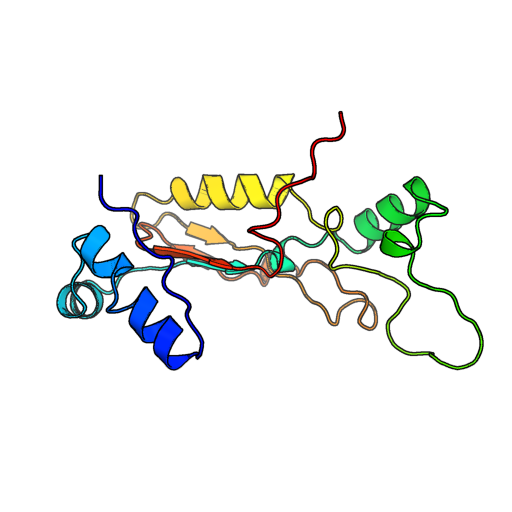8.56 93 HIS A O 1
ATOM 709 N N . ASP A 1 94 ? 9.626 -4.754 -1.998 1.00 91.31 94 ASP A N 1
ATOM 710 C CA . ASP A 1 94 ? 10.355 -4.634 -0.746 1.00 91.31 94 ASP A CA 1
ATOM 711 C C . ASP A 1 94 ? 9.694 -5.506 0.331 1.00 91.31 94 ASP A C 1
ATOM 713 O O . ASP A 1 94 ? 8.778 -5.101 1.059 1.00 91.31 94 ASP A O 1
ATOM 717 N N . LEU A 1 95 ? 10.139 -6.761 0.399 1.00 85.44 95 LEU A N 1
ATOM 718 C CA . LEU A 1 95 ? 9.600 -7.735 1.344 1.00 85.44 95 LEU A CA 1
ATOM 719 C C . LEU A 1 95 ? 9.854 -7.320 2.792 1.00 85.44 95 LEU A C 1
ATOM 721 O O . LEU A 1 95 ? 8.989 -7.549 3.639 1.00 85.44 95 LEU A O 1
ATOM 725 N N . HIS A 1 96 ? 10.999 -6.699 3.073 1.00 87.62 96 HIS A N 1
ATOM 726 C CA . HIS A 1 96 ? 11.348 -6.275 4.421 1.00 87.62 96 HIS A CA 1
ATOM 727 C C . HIS A 1 96 ? 10.361 -5.216 4.918 1.00 87.62 96 HIS A C 1
ATOM 729 O O . HIS A 1 96 ? 9.695 -5.442 5.931 1.00 87.62 96 HIS A O 1
ATOM 735 N N . LEU A 1 97 ? 10.157 -4.149 4.138 1.00 91.19 97 LEU A N 1
ATOM 736 C CA . LEU A 1 97 ? 9.176 -3.111 4.448 1.00 91.19 97 LEU A CA 1
ATOM 737 C C . LEU A 1 97 ? 7.761 -3.682 4.595 1.00 91.19 97 LEU A C 1
ATOM 739 O O . LEU A 1 97 ? 7.025 -3.289 5.505 1.00 91.19 97 LEU A O 1
ATOM 743 N N . SER A 1 98 ? 7.367 -4.615 3.721 1.00 87.62 98 SER A N 1
ATOM 744 C CA . SER A 1 98 ? 6.027 -5.211 3.770 1.00 87.62 98 SER A CA 1
ATOM 745 C C . SER A 1 98 ? 5.783 -6.002 5.061 1.00 87.62 98 SER A C 1
ATOM 747 O O . SER A 1 98 ? 4.744 -5.839 5.706 1.00 87.62 98 SER A O 1
ATOM 749 N N . VAL A 1 99 ? 6.756 -6.815 5.486 1.00 85.44 99 VAL A N 1
ATOM 750 C CA . VAL A 1 99 ? 6.657 -7.640 6.695 1.00 85.44 99 VAL A CA 1
ATOM 751 C C . VAL A 1 99 ? 6.656 -6.761 7.937 1.00 85.44 99 VAL A C 1
ATOM 753 O O . VAL A 1 99 ? 5.805 -6.959 8.805 1.00 85.44 99 VAL A O 1
ATOM 756 N N . GLU A 1 100 ? 7.550 -5.773 8.014 1.00 91.25 100 GLU A N 1
ATOM 757 C CA . GLU A 1 100 ? 7.581 -4.831 9.135 1.00 91.25 100 GLU A CA 1
ATOM 758 C C . GLU A 1 100 ? 6.266 -4.058 9.251 1.00 91.25 100 GLU A C 1
ATOM 760 O O . GLU A 1 100 ? 5.672 -4.020 10.328 1.00 91.25 100 GLU A O 1
ATOM 765 N N . THR A 1 101 ? 5.738 -3.557 8.130 1.00 89.94 101 THR A N 1
ATOM 766 C CA . THR A 1 101 ? 4.460 -2.832 8.108 1.00 89.94 101 THR A CA 1
ATOM 767 C C . THR A 1 101 ? 3.307 -3.697 8.624 1.00 89.94 101 THR A C 1
ATOM 769 O O . THR A 1 101 ? 2.520 -3.255 9.462 1.00 89.94 101 THR A O 1
ATOM 772 N N . LEU A 1 102 ? 3.203 -4.949 8.163 1.00 86.19 102 LEU A N 1
ATOM 773 C CA . LEU A 1 102 ? 2.155 -5.873 8.609 1.00 86.19 102 LEU A CA 1
ATOM 774 C C . LEU A 1 102 ? 2.314 -6.261 10.087 1.00 86.19 102 LEU A C 1
ATOM 776 O O . LEU A 1 102 ? 1.316 -6.368 10.806 1.00 86.19 102 LEU A O 1
ATOM 780 N N . MET A 1 103 ? 3.548 -6.446 10.563 1.00 87.62 103 MET A N 1
ATOM 781 C CA . MET A 1 103 ? 3.825 -6.730 11.973 1.00 87.62 103 MET A CA 1
ATOM 782 C C . MET A 1 103 ? 3.464 -5.548 12.871 1.00 87.62 103 MET A C 1
ATOM 784 O O . MET A 1 103 ? 2.842 -5.745 13.916 1.00 87.62 103 MET A O 1
ATOM 788 N N . ASP A 1 104 ? 3.816 -4.331 12.475 1.00 91.06 104 ASP A N 1
ATOM 789 C CA . ASP A 1 104 ? 3.532 -3.127 13.250 1.00 91.06 104 ASP A CA 1
ATOM 790 C C . ASP A 1 104 ? 2.043 -2.797 13.275 1.00 91.06 104 ASP A C 1
ATOM 792 O O . ASP A 1 104 ? 1.513 -2.459 14.335 1.00 91.06 104 ASP A O 1
ATOM 796 N N . LEU A 1 105 ? 1.327 -3.024 12.171 1.00 87.25 105 LEU A N 1
ATOM 797 C CA . LEU A 1 105 ? -0.131 -2.968 12.165 1.00 87.25 105 LEU A CA 1
ATOM 798 C C . LEU A 1 105 ? -0.756 -3.917 13.198 1.00 87.25 105 LEU A C 1
ATOM 800 O O . LEU A 1 105 ? -1.666 -3.514 13.924 1.00 87.25 105 LEU A O 1
ATOM 804 N N . CYS A 1 106 ? -0.248 -5.149 13.318 1.00 85.00 106 CYS A N 1
ATOM 805 C CA . CYS A 1 106 ? -0.708 -6.101 14.336 1.00 85.00 106 CYS A CA 1
ATOM 806 C C . CYS A 1 106 ? -0.416 -5.630 15.775 1.00 85.00 106 CYS A C 1
ATOM 808 O O . CYS A 1 106 ? -1.058 -6.092 16.719 1.00 85.00 106 CYS A O 1
ATOM 810 N N . ARG A 1 107 ? 0.548 -4.717 15.967 1.00 89.69 107 ARG A N 1
ATOM 811 C CA . ARG A 1 107 ? 0.927 -4.163 17.278 1.00 89.69 107 ARG A CA 1
ATOM 812 C C . ARG A 1 107 ? 0.101 -2.941 17.682 1.00 89.69 107 ARG A C 1
ATOM 814 O O . ARG A 1 107 ? 0.134 -2.572 18.861 1.00 89.69 107 ARG A O 1
ATOM 821 N N . LEU A 1 108 ? -0.671 -2.343 16.768 1.00 89.62 108 LEU A N 1
ATOM 822 C CA . LEU A 1 108 ? -1.594 -1.236 17.048 1.00 89.62 108 LEU A CA 1
ATOM 823 C C . LEU A 1 108 ? -2.804 -1.723 17.861 1.00 89.62 108 LEU A C 1
ATOM 825 O O . LEU A 1 108 ? -3.912 -1.851 17.354 1.00 89.62 108 LEU A O 1
ATOM 829 N N . THR A 1 109 ? -2.583 -2.014 19.141 1.00 87.00 109 THR A N 1
ATOM 830 C CA . THR A 1 109 ? -3.556 -2.664 20.041 1.00 87.00 109 THR A CA 1
ATOM 831 C C . THR A 1 109 ? -4.257 -1.697 20.994 1.00 87.00 109 THR A C 1
ATOM 833 O O . THR A 1 109 ? -5.201 -2.088 21.678 1.00 87.00 109 THR A O 1
ATOM 836 N N . LYS A 1 110 ? -3.814 -0.436 21.057 1.00 89.56 110 LYS A N 1
ATOM 837 C CA . LYS A 1 110 ? -4.341 0.587 21.971 1.00 89.56 110 LYS A CA 1
ATOM 838 C C . LYS A 1 110 ? -4.762 1.837 21.206 1.00 89.56 110 LYS A C 1
ATOM 840 O O . LYS A 1 110 ? -4.188 2.156 20.166 1.00 89.56 110 LYS A O 1
ATOM 845 N N . GLU A 1 111 ? -5.741 2.554 21.751 1.00 89.88 111 GLU A N 1
ATOM 846 C CA . GLU A 1 111 ? -6.140 3.867 21.237 1.00 89.88 111 GLU A CA 1
ATOM 847 C C . GLU A 1 111 ? -4.980 4.867 21.292 1.00 89.88 111 GLU A C 1
ATOM 849 O O . GLU A 1 111 ? -4.118 4.795 22.170 1.00 89.88 111 GLU A O 1
ATOM 854 N N . GLY A 1 112 ? -4.942 5.787 20.326 1.00 90.06 112 GLY A N 1
ATOM 855 C CA . GLY A 1 112 ? -3.873 6.776 20.193 1.00 90.06 112 GLY A CA 1
ATOM 856 C C . GLY A 1 112 ? -2.559 6.243 19.610 1.00 90.06 112 GLY A C 1
ATOM 857 O O . GLY A 1 112 ? -1.704 7.053 19.253 1.00 90.06 112 GLY A O 1
ATOM 858 N N . MET A 1 113 ? -2.381 4.922 19.456 1.00 93.75 113 MET A N 1
ATOM 859 C CA . MET A 1 113 ? -1.237 4.371 18.719 1.00 93.75 113 MET A CA 1
ATOM 860 C C . MET A 1 113 ? -1.429 4.609 17.225 1.00 93.75 113 MET A C 1
ATOM 862 O O . MET A 1 113 ? -2.415 4.146 16.652 1.00 93.75 113 MET A O 1
ATOM 866 N N . LYS A 1 114 ? -0.479 5.306 16.605 1.00 94.75 114 LYS A N 1
ATOM 867 C CA . LYS A 1 114 ? -0.555 5.749 15.213 1.00 94.75 114 LYS A CA 1
ATOM 868 C C . LYS A 1 114 ? 0.614 5.221 14.404 1.00 94.75 114 LYS A C 1
ATOM 870 O O . LYS A 1 114 ? 1.723 5.097 14.917 1.00 94.75 114 LYS A O 1
ATOM 875 N N . MET A 1 115 ? 0.354 4.945 13.135 1.00 94.38 115 MET A N 1
ATOM 876 C CA . MET A 1 115 ? 1.355 4.508 12.173 1.00 94.38 115 MET A CA 1
ATOM 877 C C . MET A 1 115 ? 1.045 5.099 10.804 1.00 94.38 115 MET A C 1
ATOM 879 O O . MET A 1 115 ? -0.119 5.212 10.423 1.00 94.38 115 MET A O 1
ATOM 883 N N . LYS A 1 116 ? 2.084 5.437 10.043 1.00 95.38 116 LYS A N 1
ATOM 884 C CA . LYS A 1 116 ? 1.946 5.802 8.634 1.00 95.38 116 LYS A CA 1
ATOM 885 C C . LYS A 1 116 ? 2.036 4.570 7.745 1.00 95.38 116 LYS A C 1
ATOM 887 O O . LYS A 1 116 ? 2.894 3.721 7.964 1.00 95.38 116 LYS A O 1
ATOM 892 N N . LEU A 1 117 ? 1.184 4.502 6.730 1.00 94.69 117 LEU A N 1
ATOM 893 C CA . LEU A 1 117 ? 1.190 3.414 5.757 1.00 94.69 117 LEU A CA 1
ATOM 894 C C . LEU A 1 117 ? 1.888 3.841 4.480 1.00 94.69 117 LEU A C 1
ATOM 896 O O . LEU A 1 117 ? 1.520 4.858 3.892 1.00 94.69 117 LEU A O 1
ATOM 900 N N . SER A 1 118 ? 2.858 3.040 4.044 1.00 94.94 118 SER A N 1
ATOM 901 C CA . SER A 1 118 ? 3.555 3.294 2.789 1.00 94.94 118 SER A CA 1
ATOM 902 C C . SER A 1 118 ? 2.583 3.387 1.619 1.00 94.94 118 SER A C 1
ATOM 904 O O . SER A 1 118 ? 1.549 2.714 1.595 1.00 94.94 118 SER A O 1
ATOM 906 N N . ARG A 1 119 ? 2.910 4.259 0.666 1.00 95.88 119 ARG A N 1
ATOM 907 C CA . ARG A 1 119 ? 2.191 4.407 -0.597 1.00 95.88 119 ARG A CA 1
ATOM 908 C C . ARG A 1 119 ? 3.181 4.515 -1.732 1.00 95.88 119 ARG A C 1
ATOM 910 O O . ARG A 1 119 ? 4.229 5.143 -1.585 1.00 95.88 119 ARG A O 1
ATOM 917 N N . TYR A 1 120 ? 2.797 3.973 -2.878 1.00 95.38 120 TYR A N 1
ATOM 918 C CA . TYR A 1 120 ? 3.615 4.015 -4.080 1.00 95.38 120 TYR A CA 1
ATOM 919 C C . TYR A 1 120 ? 3.027 4.953 -5.136 1.00 95.38 120 TYR A C 1
ATOM 921 O O . TYR A 1 120 ? 1.855 4.849 -5.508 1.00 95.38 120 TYR A O 1
ATOM 929 N N . ASN A 1 121 ? 3.842 5.866 -5.661 1.00 94.94 121 ASN A N 1
ATOM 930 C CA . ASN A 1 121 ? 3.455 6.751 -6.748 1.00 94.94 121 ASN A CA 1
ATOM 931 C C . ASN A 1 121 ? 3.869 6.148 -8.093 1.00 94.94 121 ASN A C 1
ATOM 933 O O . ASN A 1 121 ? 4.951 6.416 -8.604 1.00 94.94 121 ASN A O 1
ATOM 937 N N . LYS A 1 122 ? 2.950 5.417 -8.731 1.00 91.56 122 LYS A N 1
ATOM 938 C CA . LYS A 1 122 ? 3.141 4.805 -10.061 1.00 91.56 122 LYS A CA 1
ATOM 939 C C . LYS A 1 122 ? 3.461 5.803 -11.185 1.00 91.56 122 LYS A C 1
ATOM 941 O O . LYS A 1 122 ? 3.952 5.388 -12.228 1.00 91.56 122 LYS A O 1
ATOM 946 N N . SER A 1 123 ? 3.151 7.089 -10.999 1.00 90.69 123 SER A N 1
ATOM 947 C CA . SER A 1 123 ? 3.378 8.148 -11.994 1.00 90.69 123 SER A CA 1
ATOM 948 C C . SER A 1 123 ? 4.747 8.827 -11.870 1.00 90.69 123 SER A C 1
ATOM 950 O O . SER A 1 123 ? 5.168 9.520 -12.800 1.00 90.69 123 SER A O 1
ATOM 952 N N . ALA A 1 124 ? 5.452 8.623 -10.751 1.00 89.19 124 ALA A N 1
ATOM 953 C CA . ALA A 1 124 ? 6.759 9.223 -10.514 1.00 89.19 124 ALA A CA 1
ATOM 954 C C . ALA A 1 124 ? 7.778 8.797 -11.586 1.00 89.19 124 ALA A C 1
ATOM 956 O O . ALA A 1 124 ? 7.620 7.767 -12.248 1.00 89.19 124 ALA A O 1
ATOM 957 N N . PHE A 1 125 ? 8.808 9.626 -11.779 1.00 89.50 125 PHE A N 1
ATOM 958 C CA . PHE A 1 125 ? 9.889 9.385 -12.744 1.00 89.50 125 PHE A CA 1
ATOM 959 C C . PHE A 1 125 ? 9.386 9.052 -14.161 1.00 89.50 125 PHE A C 1
ATOM 961 O O . PHE A 1 125 ? 9.901 8.159 -14.823 1.00 89.50 125 PHE A O 1
ATOM 968 N N . GLY A 1 126 ? 8.348 9.749 -14.637 1.00 84.69 126 GLY A N 1
ATOM 969 C CA . GLY A 1 126 ? 7.799 9.529 -15.981 1.00 84.69 126 GLY A CA 1
ATOM 970 C C . GLY A 1 126 ? 7.048 8.202 -16.131 1.00 84.69 126 GLY A C 1
ATOM 971 O O . GLY A 1 126 ? 7.127 7.570 -17.180 1.00 84.69 126 GLY A O 1
ATOM 972 N N . GLY A 1 127 ? 6.340 7.761 -15.085 1.00 85.19 127 GLY A N 1
ATOM 973 C CA . GLY A 1 127 ? 5.547 6.524 -15.095 1.00 85.19 127 GLY A CA 1
ATOM 974 C C . GLY A 1 127 ? 6.312 5.258 -14.697 1.00 85.19 127 GLY A C 1
ATOM 975 O O . GLY A 1 127 ? 5.713 4.183 -14.619 1.00 85.19 127 GLY A O 1
ATOM 976 N N . ARG A 1 128 ? 7.613 5.382 -14.408 1.00 83.00 128 ARG A N 1
ATOM 977 C CA . ARG A 1 128 ? 8.437 4.295 -13.853 1.00 83.00 128 ARG A CA 1
ATOM 978 C C . ARG A 1 128 ? 7.933 3.892 -12.470 1.00 83.00 128 ARG A C 1
ATOM 980 O O . ARG A 1 128 ? 7.803 2.710 -12.165 1.00 83.00 128 ARG A O 1
ATOM 987 N N . GLY A 1 129 ? 7.514 4.893 -11.708 1.00 91.19 129 GLY A N 1
ATOM 988 C CA . GLY A 1 129 ? 7.041 4.744 -10.351 1.00 91.19 129 GLY A CA 1
ATOM 989 C C . GLY A 1 129 ? 8.167 4.873 -9.338 1.00 91.19 129 GLY A C 1
ATOM 990 O O . GLY A 1 129 ? 9.328 4.634 -9.657 1.00 91.19 129 GLY A O 1
ATOM 991 N N . ASP A 1 130 ? 7.796 5.312 -8.143 1.00 95.44 130 ASP A N 1
ATOM 992 C CA . ASP A 1 130 ? 8.667 5.340 -6.976 1.00 95.44 130 ASP A CA 1
ATOM 993 C C . ASP A 1 130 ? 7.826 5.404 -5.698 1.00 95.44 130 ASP A C 1
ATOM 995 O O . ASP A 1 130 ? 6.628 5.726 -5.730 1.00 95.44 130 ASP A O 1
ATOM 999 N N . ARG A 1 131 ? 8.448 5.096 -4.564 1.00 96.38 131 ARG A N 1
ATOM 1000 C CA . ARG A 1 131 ? 7.821 5.201 -3.253 1.00 96.38 131 ARG A CA 1
ATOM 1001 C C . ARG A 1 131 ? 7.480 6.663 -2.967 1.00 96.38 131 ARG A C 1
ATOM 1003 O O . ARG A 1 131 ? 8.291 7.563 -3.149 1.00 96.38 131 ARG A O 1
ATOM 1010 N N . SER A 1 132 ? 6.253 6.914 -2.521 1.00 96.00 132 SER A N 1
ATOM 1011 C CA . SER A 1 132 ? 5.829 8.267 -2.159 1.00 96.00 132 SER A CA 1
ATOM 1012 C C . SER A 1 132 ? 6.598 8.759 -0.935 1.00 96.00 132 SER A C 1
ATOM 1014 O O . SER A 1 132 ? 6.977 7.967 -0.072 1.00 96.00 132 SER A O 1
ATOM 1016 N N . ASP A 1 133 ? 6.741 10.075 -0.805 1.00 95.19 133 ASP A N 1
ATOM 1017 C CA . ASP A 1 133 ? 7.367 10.703 0.359 1.00 95.19 133 ASP A CA 1
ATOM 1018 C C . ASP A 1 133 ? 6.619 10.324 1.664 1.00 95.19 133 ASP A C 1
ATOM 1020 O O . ASP A 1 133 ? 5.393 10.506 1.727 1.00 95.19 133 ASP A O 1
ATOM 1024 N N . PRO A 1 134 ? 7.306 9.843 2.723 1.00 94.31 134 PRO A N 1
ATOM 1025 C CA . PRO A 1 134 ? 6.689 9.487 4.006 1.00 94.31 134 PRO A CA 1
ATOM 1026 C C . PRO A 1 134 ? 5.882 10.603 4.685 1.00 94.31 134 PRO A C 1
ATOM 1028 O O . PRO A 1 134 ? 5.013 10.342 5.523 1.00 94.31 134 PRO A O 1
ATOM 1031 N N . SER A 1 135 ? 6.136 11.869 4.359 1.00 95.25 135 SER A N 1
ATOM 1032 C CA . SER A 1 135 ? 5.322 13.001 4.815 1.00 95.25 135 SER A CA 1
ATOM 1033 C C . SER A 1 135 ? 3.893 12.962 4.262 1.00 95.25 135 SER A C 1
ATOM 1035 O O . SER A 1 135 ? 2.978 13.413 4.947 1.00 95.25 135 SER A O 1
ATOM 1037 N N . THR A 1 136 ? 3.696 12.360 3.087 1.00 94.25 136 THR A N 1
ATOM 1038 C CA . THR A 1 136 ? 2.404 12.258 2.383 1.00 94.25 136 THR A CA 1
ATOM 1039 C C . THR A 1 136 ? 1.628 10.981 2.702 1.00 94.25 136 THR A C 1
ATOM 1041 O O . THR A 1 136 ? 0.467 10.846 2.313 1.00 94.25 136 THR A O 1
ATOM 1044 N N . TRP A 1 137 ? 2.254 10.033 3.400 1.00 95.75 137 TRP A N 1
ATOM 1045 C CA . TRP A 1 137 ? 1.638 8.756 3.732 1.00 95.75 137 TRP A CA 1
ATOM 1046 C C . TRP A 1 137 ? 0.430 8.932 4.659 1.00 95.75 137 TRP A C 1
ATOM 1048 O O . TRP A 1 137 ? 0.513 9.688 5.635 1.00 95.75 137 TRP A O 1
ATOM 1058 N N . PRO A 1 138 ? -0.682 8.223 4.398 1.00 94.19 138 PRO A N 1
ATOM 1059 C CA . PRO A 1 138 ? -1.834 8.248 5.280 1.00 94.19 138 PRO A CA 1
ATOM 1060 C C . PRO A 1 138 ? -1.483 7.642 6.639 1.00 94.19 138 PRO A C 1
ATOM 1062 O O . PRO A 1 138 ? -0.728 6.673 6.736 1.00 94.19 138 PRO A O 1
ATOM 1065 N N . GLU A 1 139 ? -2.073 8.205 7.686 1.00 94.44 139 GLU A N 1
ATOM 1066 C CA . GLU A 1 139 ? -1.946 7.710 9.052 1.00 94.44 139 GLU A CA 1
ATOM 1067 C C . GLU A 1 139 ? -3.147 6.831 9.410 1.00 94.44 139 GLU A C 1
ATOM 1069 O O . GLU A 1 139 ? -4.294 7.156 9.093 1.00 94.44 139 GLU A O 1
ATOM 1074 N N . VAL A 1 140 ? -2.879 5.724 10.094 1.00 92.25 140 VAL A N 1
ATOM 1075 C CA . VAL A 1 140 ? -3.885 4.863 10.714 1.00 92.25 140 VAL A CA 1
ATOM 1076 C C . VAL A 1 140 ? -3.686 4.835 12.220 1.00 92.25 140 VAL A C 1
ATOM 1078 O O . VAL A 1 140 ? -2.571 5.000 12.716 1.00 92.25 140 VAL A O 1
ATOM 1081 N N . GLU A 1 141 ? -4.774 4.617 12.953 1.00 92.75 141 GLU A N 1
ATOM 1082 C CA . GLU A 1 141 ? -4.772 4.589 14.412 1.00 92.75 141 GLU A CA 1
ATOM 1083 C C . GLU A 1 141 ? -5.415 3.302 14.934 1.00 92.75 141 GLU A C 1
ATOM 1085 O O . GLU A 1 141 ? -6.459 2.877 14.439 1.00 92.75 141 GLU A O 1
ATOM 1090 N N . GLY A 1 142 ? -4.805 2.701 15.955 1.00 88.44 142 GLY A N 1
ATOM 1091 C CA . GLY A 1 142 ? -5.323 1.518 16.631 1.00 88.44 142 GLY A CA 1
ATOM 1092 C C . GLY A 1 142 ? -6.486 1.792 17.604 1.00 88.44 142 GLY A C 1
ATOM 1093 O O . GLY A 1 142 ? -6.818 2.949 17.900 1.00 88.44 142 GLY A O 1
ATOM 1094 N N . PRO A 1 143 ? -7.113 0.726 18.134 1.00 89.19 143 PRO A N 1
ATOM 1095 C CA . PRO A 1 143 ? -7.001 -0.654 17.663 1.00 89.19 143 PRO A CA 1
ATOM 1096 C C . PRO A 1 143 ? -7.706 -0.865 16.313 1.00 89.19 143 PRO A C 1
ATOM 1098 O O . PRO A 1 143 ? -8.789 -0.327 16.083 1.00 89.19 143 PRO A O 1
ATOM 1101 N N . LEU A 1 144 ? -7.089 -1.646 15.423 1.00 80.31 144 LEU A N 1
ATOM 1102 C CA . LEU A 1 144 ? -7.650 -1.973 14.107 1.00 80.31 144 LEU A CA 1
ATOM 1103 C C . LEU A 1 144 ? -8.411 -3.297 14.161 1.00 80.31 144 LEU A C 1
ATOM 1105 O O . LEU A 1 144 ? -7.942 -4.255 14.771 1.00 80.31 144 LEU A O 1
ATOM 1109 N N . ALA A 1 145 ? -9.576 -3.358 13.515 1.00 73.44 145 ALA A N 1
ATOM 1110 C CA . ALA A 1 145 ? -10.425 -4.547 13.544 1.00 73.44 145 ALA A CA 1
ATOM 1111 C C . ALA A 1 145 ? -10.330 -5.400 12.269 1.00 73.44 145 ALA A C 1
ATOM 1113 O O . ALA A 1 145 ? -10.109 -6.604 12.389 1.00 73.44 145 ALA A O 1
ATOM 1114 N N . PRO A 1 146 ? -10.426 -4.817 11.059 1.00 79.06 146 PRO A N 1
ATOM 1115 C CA . PRO A 1 146 ? -9.900 -5.471 9.870 1.00 79.06 146 PRO A CA 1
ATOM 1116 C C . PRO A 1 146 ? -8.653 -4.754 9.331 1.00 79.06 146 PRO A C 1
ATOM 1118 O O . PRO A 1 146 ? -8.621 -3.527 9.185 1.00 79.06 146 PRO A O 1
ATOM 1121 N N . ILE A 1 147 ? -7.641 -5.551 8.983 1.00 79.81 147 ILE A N 1
ATOM 1122 C CA . ILE A 1 147 ? -6.550 -5.161 8.085 1.00 79.81 147 ILE A CA 1
ATOM 1123 C C . ILE A 1 147 ? -6.828 -5.857 6.754 1.00 79.81 147 ILE A C 1
ATOM 1125 O O . ILE A 1 147 ? -6.790 -7.085 6.677 1.00 79.81 147 ILE A O 1
ATOM 1129 N N . LEU A 1 148 ? -7.144 -5.083 5.719 1.00 84.31 148 LEU A N 1
ATOM 1130 C CA . LEU A 1 148 ? -7.303 -5.595 4.365 1.00 84.31 148 LEU A CA 1
ATOM 1131 C C . LEU A 1 148 ? -5.954 -5.522 3.653 1.00 84.31 148 LEU A C 1
ATOM 1133 O O . LEU A 1 148 ? -5.458 -4.427 3.388 1.00 84.31 148 LEU A O 1
ATOM 1137 N N . PHE A 1 149 ? -5.387 -6.684 3.341 1.00 83.38 149 PHE A N 1
ATOM 1138 C CA . PHE A 1 149 ? -4.199 -6.802 2.505 1.00 83.38 149 PHE A CA 1
ATOM 1139 C C . PHE A 1 149 ? -4.585 -7.406 1.156 1.00 83.38 149 PHE A C 1
ATOM 1141 O O . PHE A 1 149 ? -5.090 -8.528 1.101 1.00 83.38 149 PHE A O 1
ATOM 1148 N N . GLU A 1 150 ? -4.401 -6.640 0.083 1.00 86.25 150 GLU A N 1
ATOM 1149 C CA . GLU A 1 150 ? -4.795 -7.019 -1.275 1.00 86.25 150 GLU A CA 1
ATOM 1150 C C . GLU A 1 150 ? -3.596 -7.038 -2.229 1.00 86.25 150 GLU A C 1
ATOM 1152 O O . GLU A 1 150 ? -2.589 -6.368 -1.998 1.00 86.25 150 GLU A O 1
ATOM 1157 N N . GLY A 1 151 ? -3.676 -7.857 -3.276 1.00 77.94 151 GLY A N 1
ATOM 1158 C CA . GLY A 1 151 ? -2.628 -7.944 -4.281 1.00 77.94 151 GLY A CA 1
ATOM 1159 C C . GLY A 1 151 ? -2.826 -9.099 -5.254 1.00 77.94 151 GLY A C 1
ATOM 1160 O O . GLY A 1 151 ? -3.282 -10.182 -4.882 1.00 77.94 151 GLY A O 1
ATOM 1161 N N . TRP A 1 152 ? -2.447 -8.880 -6.512 1.00 77.38 152 TRP A N 1
ATOM 1162 C CA . TRP A 1 152 ? -2.696 -9.823 -7.607 1.00 77.38 152 TRP A CA 1
ATOM 1163 C C . TRP A 1 152 ? -1.932 -11.153 -7.465 1.00 77.38 152 TRP A C 1
ATOM 1165 O O . TRP A 1 152 ? -2.383 -12.182 -7.967 1.00 77.38 152 TRP A O 1
ATOM 1175 N N . CYS A 1 153 ? -0.793 -11.148 -6.766 1.00 73.44 153 CYS A N 1
ATOM 1176 C CA . CYS A 1 153 ? 0.110 -12.293 -6.633 1.00 73.44 153 CYS A CA 1
ATOM 1177 C C . CYS A 1 153 ? 0.128 -12.941 -5.234 1.00 73.44 153 CYS A C 1
ATOM 1179 O O . CYS A 1 153 ? 0.897 -13.876 -5.016 1.00 73.44 153 CYS A O 1
ATOM 1181 N N . LEU A 1 154 ? -0.731 -12.516 -4.297 1.00 68.81 154 LEU A N 1
ATOM 1182 C CA . LEU A 1 154 ? -0.682 -12.953 -2.886 1.00 68.81 154 LEU A CA 1
ATOM 1183 C C . LEU A 1 154 ? -0.912 -14.455 -2.654 1.00 68.81 154 LEU A C 1
ATOM 1185 O O . LEU A 1 154 ? -0.542 -14.984 -1.610 1.00 68.81 154 LEU A O 1
ATOM 1189 N N . VAL A 1 155 ? -1.534 -15.148 -3.608 1.00 70.25 155 VAL A N 1
ATOM 1190 C CA . VAL A 1 155 ? -1.903 -16.571 -3.495 1.00 70.25 155 VAL A CA 1
ATOM 1191 C C . VAL A 1 155 ? -1.017 -17.498 -4.334 1.00 70.25 155 VAL A C 1
ATOM 1193 O O . VAL A 1 155 ? -1.299 -18.693 -4.452 1.00 70.25 155 VAL A O 1
ATOM 1196 N N . LEU A 1 156 ? 0.052 -16.968 -4.934 1.00 67.12 156 LEU A N 1
ATOM 1197 C CA . LEU A 1 156 ? 0.962 -17.747 -5.767 1.00 67.12 156 LEU A CA 1
ATOM 1198 C C . LEU A 1 156 ? 1.971 -18.501 -4.896 1.00 67.12 156 LEU A C 1
ATOM 1200 O O . LEU A 1 156 ? 2.696 -17.911 -4.102 1.00 67.12 156 LEU A O 1
ATOM 1204 N N . ASN A 1 157 ? 2.041 -19.821 -5.072 1.00 71.25 157 ASN A N 1
ATOM 1205 C CA . ASN A 1 157 ? 3.041 -20.657 -4.415 1.00 71.25 157 ASN A CA 1
ATOM 1206 C C . ASN A 1 157 ? 4.179 -20.975 -5.394 1.00 71.25 157 ASN A C 1
ATOM 1208 O O . ASN A 1 157 ? 3.892 -21.384 -6.524 1.00 71.25 157 ASN A O 1
ATOM 1212 N N . PRO A 1 158 ? 5.455 -20.851 -4.983 1.00 72.75 158 PRO A N 1
ATOM 1213 C CA . PRO A 1 158 ? 6.566 -21.257 -5.827 1.00 72.75 158 PRO A CA 1
ATOM 1214 C C . PRO A 1 158 ? 6.507 -22.765 -6.082 1.00 72.75 158 PRO A C 1
ATOM 1216 O O . PRO A 1 158 ? 6.252 -23.567 -5.176 1.00 72.75 158 PRO A O 1
ATOM 1219 N N . LEU A 1 159 ? 6.761 -23.160 -7.330 1.00 75.94 159 LEU A N 1
ATOM 1220 C CA . LEU A 1 159 ? 6.880 -24.568 -7.683 1.00 75.94 159 LEU A CA 1
ATOM 1221 C C . LEU A 1 159 ? 8.141 -25.137 -7.030 1.00 75.94 159 LEU A C 1
ATOM 1223 O O . LEU A 1 159 ? 9.242 -24.623 -7.215 1.00 75.94 159 LEU A O 1
ATOM 1227 N N . LYS A 1 160 ? 7.981 -26.221 -6.271 1.00 70.75 160 LYS A N 1
ATOM 1228 C CA . LYS A 1 160 ? 9.116 -26.990 -5.761 1.00 70.75 160 LYS A CA 1
ATOM 1229 C C . LYS A 1 160 ? 9.615 -27.887 -6.886 1.00 70.75 160 LYS A C 1
ATOM 1231 O O . LYS A 1 160 ? 8.919 -28.832 -7.258 1.00 70.75 160 LYS A O 1
ATOM 1236 N N . TRP A 1 161 ? 10.790 -27.592 -7.432 1.00 52.47 161 TRP A N 1
ATOM 1237 C CA . TRP A 1 161 ? 11.447 -28.515 -8.352 1.00 52.47 161 TRP A CA 1
ATOM 1238 C C . TRP A 1 161 ? 11.997 -29.720 -7.569 1.00 52.47 161 TRP A C 1
ATOM 1240 O O . TRP A 1 161 ? 12.436 -29.557 -6.428 1.00 52.47 161 TRP A O 1
ATOM 1250 N N . LYS A 1 162 ? 11.906 -30.921 -8.150 1.00 45.91 162 LYS A N 1
ATOM 1251 C CA . LYS A 1 162 ? 12.505 -32.157 -7.620 1.00 45.91 162 LYS A CA 1
ATOM 1252 C C . LYS A 1 162 ? 13.831 -32.437 -8.306 1.00 45.91 162 LYS A C 1
ATOM 1254 O O . LYS A 1 162 ? 13.909 -32.160 -9.523 1.00 45.91 162 LYS A O 1
#

Radius of gyration: 19.54 Å; chains: 1; bounding box: 47×46×55 Å

Foldseek 3Di:
DDDDDDDDQDDPVSVCCCVQPRPVCVVVVHHNVNCVVVVAFEAEDEQLLFFAFPVVLVVQCVVPPPPCQSQFDPPPDPDPDDTGGNDADPPRGDPVVVVVQVVVLVVLADFPDKDFDWGKDCPPPNRNIGTDDSVPTDMTHDDHDYYHYDYPCPPDDDDDDD

Organism: Nelumbo nucifera (NCBI:txid4432)